Protein AF-A0A367P6H1-F1 (afdb_monomer_lite)

Structure (mmCIF, N/CA/C/O backbone):
data_AF-A0A367P6H1-F1
#
_entry.id   AF-A0A367P6H1-F1
#
loop_
_atom_site.group_PDB
_atom_site.id
_atom_site.type_symbol
_atom_site.label_atom_id
_atom_site.label_alt_id
_atom_site.label_comp_id
_atom_site.label_asym_id
_atom_site.label_entity_id
_atom_site.label_seq_id
_atom_site.pdbx_PDB_ins_code
_atom_site.Cartn_x
_atom_site.Cartn_y
_atom_site.Cartn_z
_atom_site.occupancy
_atom_site.B_iso_or_equiv
_atom_site.auth_seq_id
_atom_site.auth_comp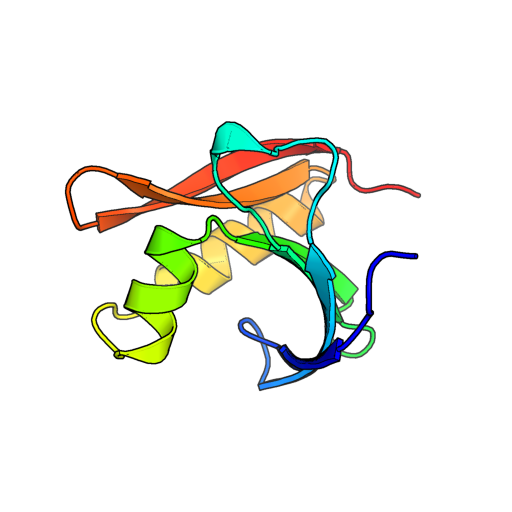_id
_atom_site.auth_asym_id
_atom_site.auth_atom_id
_atom_site.pdbx_PDB_model_num
ATOM 1 N N . MET A 1 1 ? 16.831 -3.186 16.386 1.00 47.66 1 MET A N 1
ATOM 2 C CA . MET A 1 1 ? 16.166 -3.947 15.301 1.00 47.66 1 MET A CA 1
ATOM 3 C C . MET A 1 1 ? 14.841 -3.264 14.990 1.00 47.66 1 MET A C 1
ATOM 5 O O . MET A 1 1 ? 14.216 -2.807 15.935 1.00 47.66 1 MET A O 1
ATOM 9 N N . SER A 1 2 ? 14.436 -3.099 13.725 1.00 59.19 2 SER A N 1
ATOM 10 C CA . SER A 1 2 ? 13.063 -2.646 13.439 1.00 59.19 2 SER A CA 1
ATOM 11 C C . SER A 1 2 ? 12.124 -3.800 13.755 1.00 59.19 2 SER A C 1
ATOM 13 O O . SER A 1 2 ? 12.237 -4.859 13.138 1.00 59.19 2 SER A O 1
ATOM 15 N N . THR A 1 3 ? 11.242 -3.622 14.730 1.00 83.12 3 THR A N 1
ATOM 16 C CA . THR A 1 3 ? 10.173 -4.575 15.025 1.00 83.12 3 THR A CA 1
ATOM 17 C C . THR A 1 3 ? 9.321 -4.726 13.769 1.00 83.12 3 THR A C 1
ATOM 19 O O . THR A 1 3 ? 8.793 -3.748 13.241 1.00 83.12 3 THR A O 1
ATOM 22 N N . THR A 1 4 ? 9.279 -5.944 13.231 1.00 92.44 4 THR A N 1
ATOM 23 C CA . THR A 1 4 ? 8.397 -6.285 12.114 1.00 92.44 4 THR A CA 1
ATOM 24 C C . THR A 1 4 ? 7.097 -6.807 12.698 1.00 92.44 4 THR A C 1
ATOM 26 O O . THR A 1 4 ? 7.108 -7.746 13.488 1.00 92.44 4 THR A O 1
ATOM 29 N N . GLU A 1 5 ? 5.990 -6.198 12.308 1.00 95.12 5 GLU A N 1
ATOM 30 C CA . GLU A 1 5 ? 4.644 -6.501 12.779 1.00 95.12 5 GLU A CA 1
ATOM 31 C C . GLU A 1 5 ? 3.891 -7.307 11.719 1.00 95.12 5 GLU A C 1
ATOM 33 O O . GLU A 1 5 ? 4.076 -7.095 10.516 1.00 95.12 5 GLU A O 1
ATOM 38 N N . ALA A 1 6 ? 3.022 -8.216 12.157 1.00 96.50 6 ALA A N 1
ATOM 39 C CA . ALA A 1 6 ? 2.072 -8.898 11.288 1.00 96.50 6 ALA A CA 1
ATOM 40 C C . ALA A 1 6 ? 0.736 -8.146 11.334 1.00 96.50 6 ALA A C 1
ATOM 42 O O . ALA A 1 6 ? 0.137 -8.015 12.398 1.00 96.50 6 ALA A O 1
ATOM 43 N N . VAL A 1 7 ? 0.287 -7.625 10.193 1.00 96.06 7 VAL A N 1
ATOM 44 C CA . VAL A 1 7 ? -0.904 -6.766 10.088 1.00 96.06 7 VAL A CA 1
ATOM 45 C C . VAL A 1 7 ? -1.703 -7.085 8.822 1.00 96.06 7 VAL A C 1
ATOM 47 O O . VAL A 1 7 ? -1.138 -7.638 7.875 1.00 96.06 7 VAL A O 1
ATOM 50 N N . PRO A 1 8 ? -2.994 -6.726 8.740 1.00 96.25 8 PRO A N 1
ATOM 51 C CA . PRO A 1 8 ? -3.751 -6.834 7.497 1.00 96.25 8 PRO A CA 1
ATOM 52 C C . PRO A 1 8 ? -3.143 -5.977 6.376 1.00 96.25 8 PRO A C 1
ATOM 54 O O . PRO A 1 8 ? -2.784 -4.815 6.569 1.00 96.25 8 PRO A O 1
ATOM 57 N N . CYS A 1 9 ? -3.034 -6.536 5.173 1.00 95.62 9 CYS A N 1
ATOM 58 C CA . CYS A 1 9 ? -2.595 -5.797 3.996 1.00 95.62 9 CYS A CA 1
ATOM 59 C C . CYS A 1 9 ? -3.647 -4.760 3.594 1.00 95.62 9 CYS A C 1
ATOM 61 O O . CYS A 1 9 ? -4.791 -5.120 3.321 1.00 95.62 9 CYS A O 1
ATOM 63 N N . LEU A 1 10 ? -3.248 -3.501 3.411 1.00 94.12 10 LEU A N 1
ATOM 64 C CA . LEU A 1 10 ? -4.173 -2.459 2.947 1.00 94.12 10 LEU A CA 1
ATOM 65 C C . LEU A 1 10 ? -4.744 -2.736 1.542 1.00 94.12 10 LEU A C 1
ATOM 67 O O . LEU A 1 10 ? -5.833 -2.270 1.218 1.00 94.12 10 LEU A O 1
ATOM 71 N N . LEU A 1 11 ? -4.056 -3.526 0.709 1.00 94.94 11 LEU A N 1
ATOM 72 C CA . LEU A 1 11 ? -4.496 -3.818 -0.660 1.00 94.94 11 LEU A CA 1
ATOM 73 C C . LEU A 1 11 ? -5.451 -5.008 -0.760 1.00 94.94 11 LEU A C 1
ATOM 75 O O . LEU A 1 11 ? -6.318 -4.999 -1.629 1.00 94.94 11 LEU A O 1
ATOM 79 N N . CYS A 1 12 ? -5.269 -6.049 0.052 1.00 95.25 12 CYS A N 1
ATOM 80 C CA . CYS A 1 12 ? -6.012 -7.308 -0.098 1.00 95.25 12 CYS A CA 1
ATOM 81 C C . CYS A 1 12 ? -6.480 -7.937 1.217 1.00 95.25 12 CYS A C 1
ATOM 83 O O . CYS A 1 12 ? -7.021 -9.035 1.184 1.00 95.25 12 CYS A O 1
ATOM 85 N N . THR A 1 13 ? -6.273 -7.284 2.363 1.00 95.00 13 THR A N 1
ATOM 86 C CA . THR A 1 13 ? -6.654 -7.722 3.724 1.00 95.00 13 THR A CA 1
ATOM 87 C C . THR A 1 13 ? -5.966 -8.985 4.254 1.00 95.00 13 THR A C 1
ATOM 89 O O . THR A 1 13 ? -5.968 -9.205 5.460 1.00 95.00 13 THR A O 1
ATOM 92 N N . ALA A 1 14 ? -5.284 -9.762 3.406 1.00 96.88 14 ALA A N 1
ATOM 93 C CA . ALA A 1 14 ? -4.450 -10.885 3.832 1.00 96.88 14 ALA A CA 1
ATOM 94 C C . ALA A 1 14 ? -3.299 -10.438 4.750 1.00 96.88 14 ALA A C 1
ATOM 96 O O . ALA A 1 14 ? -2.888 -9.276 4.731 1.00 96.88 14 ALA A O 1
ATOM 97 N N . LEU A 1 15 ? -2.733 -11.373 5.515 1.00 97.38 15 LEU A N 1
ATOM 98 C CA . LEU A 1 15 ? -1.637 -11.078 6.435 1.00 97.38 15 LEU A CA 1
ATOM 99 C C . LEU A 1 15 ? -0.400 -10.552 5.681 1.00 97.38 15 LEU A C 1
ATOM 101 O O . LEU A 1 15 ? 0.092 -11.161 4.727 1.00 97.38 15 LEU A O 1
ATOM 105 N N . ALA A 1 16 ? 0.106 -9.404 6.115 1.00 97.25 16 ALA A N 1
ATOM 106 C CA . ALA A 1 16 ? 1.292 -8.743 5.596 1.00 97.25 16 ALA A CA 1
ATOM 107 C C . ALA A 1 16 ? 2.282 -8.455 6.725 1.00 97.25 16 ALA A C 1
ATOM 109 O O . ALA A 1 16 ? 1.928 -8.401 7.901 1.00 97.25 16 ALA A O 1
ATOM 110 N N . ARG A 1 17 ? 3.540 -8.243 6.345 1.00 97.25 17 ARG A N 1
ATOM 111 C CA . ARG A 1 17 ? 4.572 -7.739 7.249 1.00 97.25 17 ARG A CA 1
ATOM 112 C C . ARG A 1 17 ? 4.658 -6.227 7.123 1.00 97.25 17 ARG A C 1
ATOM 114 O O . ARG A 1 17 ? 4.670 -5.720 6.000 1.00 97.25 17 ARG A O 1
ATOM 121 N N . ARG A 1 18 ? 4.764 -5.536 8.253 1.00 96.56 18 ARG A N 1
ATOM 122 C CA . ARG A 1 18 ? 4.932 -4.086 8.335 1.00 96.56 18 ARG A CA 1
ATOM 123 C C . ARG A 1 18 ? 6.118 -3.727 9.218 1.00 96.56 18 ARG A C 1
ATOM 125 O O . ARG A 1 18 ? 6.316 -4.353 10.250 1.00 96.56 18 ARG A O 1
ATOM 132 N N . TRP A 1 19 ? 6.905 -2.731 8.835 1.00 95.31 19 TRP A N 1
ATOM 133 C CA . TRP A 1 19 ? 7.985 -2.207 9.676 1.00 95.31 19 TRP A CA 1
ATOM 134 C C . TRP A 1 19 ? 8.229 -0.727 9.394 1.00 95.31 19 TRP A C 1
ATOM 136 O O . TRP A 1 19 ? 7.871 -0.228 8.329 1.00 95.31 19 TRP A O 1
ATOM 146 N N . LEU A 1 20 ? 8.846 -0.025 10.346 1.00 94.88 20 LEU A N 1
ATOM 147 C CA . LEU A 1 20 ? 9.248 1.371 10.170 1.00 94.88 20 LEU A CA 1
ATOM 148 C C . LEU A 1 20 ? 10.301 1.496 9.059 1.00 94.88 20 LEU A C 1
ATOM 150 O O . LEU A 1 20 ? 11.331 0.811 9.098 1.00 94.88 20 LEU A O 1
ATOM 154 N N . ASP A 1 21 ? 10.054 2.394 8.112 1.00 92.81 21 ASP A N 1
ATOM 155 C CA . ASP A 1 21 ? 11.014 2.783 7.091 1.00 92.81 21 ASP A CA 1
ATOM 156 C C . ASP A 1 21 ? 12.068 3.718 7.690 1.00 92.81 21 ASP A C 1
ATOM 158 O O . ASP A 1 21 ? 11.811 4.877 8.006 1.00 92.81 21 ASP A O 1
ATOM 162 N N . ARG A 1 22 ? 13.287 3.206 7.857 1.00 89.00 22 ARG A N 1
ATOM 163 C CA . ARG A 1 22 ? 14.405 3.990 8.398 1.00 89.00 22 ARG A CA 1
ATOM 164 C C . ARG A 1 22 ? 15.013 4.944 7.380 1.00 89.00 22 ARG A C 1
ATOM 166 O O . ARG A 1 22 ? 15.772 5.821 7.776 1.00 89.00 22 ARG A O 1
ATOM 173 N N . GLN A 1 23 ? 14.725 4.748 6.095 1.00 86.06 23 GLN A N 1
ATOM 174 C CA . GLN A 1 23 ? 15.203 5.631 5.035 1.00 86.06 23 GLN A CA 1
ATOM 175 C C . GLN A 1 23 ? 14.338 6.892 4.925 1.00 86.06 23 GLN A C 1
ATOM 177 O O . GLN A 1 23 ? 14.722 7.832 4.237 1.00 86.06 23 GLN A O 1
ATOM 182 N N . ASP A 1 24 ? 13.213 6.930 5.644 1.00 85.00 24 ASP A N 1
ATOM 183 C CA . ASP A 1 24 ? 12.253 8.023 5.619 1.00 85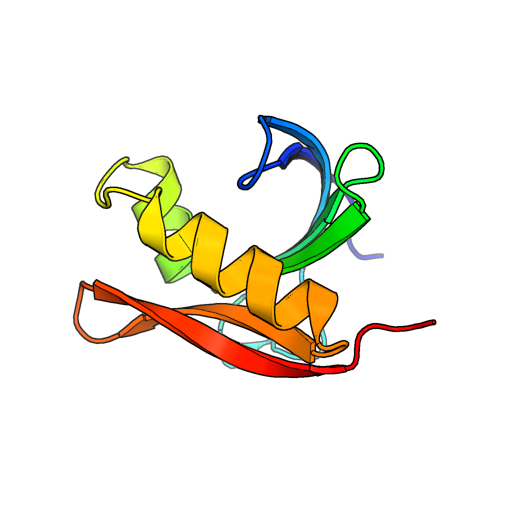.00 24 ASP A CA 1
ATOM 184 C C . ASP A 1 24 ? 11.805 8.456 7.033 1.00 85.00 24 ASP A C 1
ATOM 186 O O . ASP A 1 24 ? 10.629 8.354 7.400 1.00 85.00 24 ASP A O 1
ATOM 190 N N . PRO A 1 25 ? 12.744 8.936 7.870 1.00 80.88 25 PRO A N 1
ATOM 191 C CA . PRO A 1 25 ? 12.453 9.275 9.260 1.00 80.88 25 PRO A CA 1
ATOM 192 C C . PRO A 1 25 ? 11.521 10.485 9.403 1.00 80.88 25 PRO A C 1
ATOM 194 O O . PRO A 1 25 ? 10.834 10.596 10.414 1.00 80.88 25 PRO A O 1
ATOM 197 N N . LEU A 1 26 ? 11.479 11.376 8.406 1.00 85.94 26 LEU A N 1
ATOM 198 C CA . LEU A 1 26 ? 10.688 12.609 8.452 1.00 85.94 26 LEU A CA 1
ATOM 199 C C . LEU A 1 26 ? 9.180 12.345 8.384 1.00 85.94 26 LEU A C 1
ATOM 201 O O . LEU A 1 26 ? 8.418 13.024 9.063 1.00 85.94 26 LEU A O 1
ATOM 205 N N . HIS A 1 27 ? 8.754 11.346 7.608 1.00 86.50 27 HIS A N 1
ATOM 206 C CA . HIS A 1 27 ? 7.331 11.043 7.414 1.00 86.50 27 HIS A CA 1
ATOM 207 C C . HIS A 1 27 ? 6.840 9.905 8.322 1.00 86.50 27 HIS A C 1
ATOM 209 O O . HIS A 1 27 ? 5.665 9.533 8.283 1.00 86.50 27 HIS A O 1
ATOM 215 N N . GLY A 1 28 ? 7.730 9.314 9.134 1.00 90.19 28 GLY A N 1
ATOM 216 C CA . GLY A 1 28 ? 7.393 8.178 9.998 1.00 90.19 28 GLY A CA 1
ATOM 217 C C . GLY A 1 28 ? 6.824 6.992 9.212 1.00 90.19 28 GLY A C 1
ATOM 218 O O . GLY A 1 28 ? 5.940 6.280 9.706 1.00 90.19 28 GLY A O 1
ATOM 219 N N . SER A 1 29 ? 7.284 6.825 7.970 1.00 93.69 29 SER A N 1
ATOM 220 C CA . SER A 1 29 ? 6.702 5.887 7.021 1.00 93.69 29 SER A CA 1
ATOM 221 C C . SER A 1 29 ? 6.855 4.449 7.478 1.00 93.69 29 SER A C 1
ATOM 223 O O . SER A 1 29 ? 7.834 4.063 8.115 1.00 93.69 29 SER A O 1
ATOM 225 N N . ARG A 1 30 ? 5.882 3.615 7.122 1.00 95.50 30 ARG A N 1
ATOM 226 C CA . ARG A 1 30 ? 5.929 2.171 7.348 1.00 95.50 30 ARG A CA 1
ATOM 227 C C . ARG A 1 30 ? 5.889 1.440 6.018 1.00 95.50 30 ARG A C 1
ATOM 229 O O . ARG A 1 30 ? 5.001 1.679 5.203 1.00 95.50 30 ARG A O 1
ATOM 236 N N . ILE A 1 31 ? 6.828 0.521 5.816 1.00 96.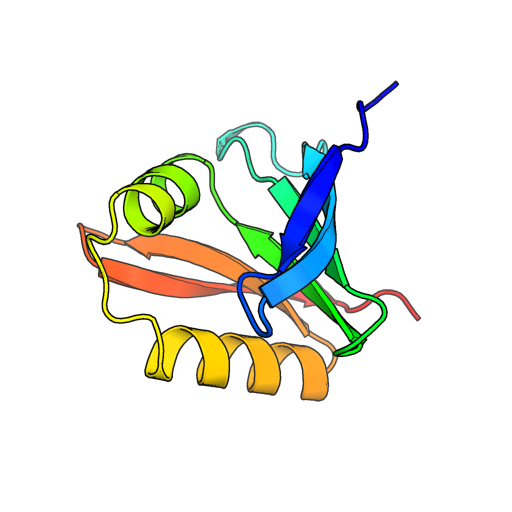31 31 ILE A N 1
ATOM 237 C CA . ILE A 1 31 ? 6.821 -0.377 4.664 1.00 96.31 31 ILE A CA 1
ATOM 238 C C . ILE A 1 31 ? 5.880 -1.534 4.948 1.00 96.31 31 ILE A C 1
ATOM 240 O O . ILE A 1 31 ? 6.010 -2.205 5.968 1.00 96.31 31 ILE A O 1
ATOM 244 N N . TYR A 1 32 ? 4.984 -1.798 4.006 1.00 96.94 32 TYR A N 1
ATOM 245 C CA . TYR A 1 32 ? 4.190 -3.011 3.913 1.00 96.94 32 TYR A CA 1
ATOM 246 C C . TYR A 1 32 ? 4.817 -3.960 2.894 1.00 96.94 32 TYR A C 1
ATOM 248 O O . TYR A 1 32 ? 5.233 -3.546 1.811 1.00 96.94 32 TYR A O 1
ATOM 256 N N . ARG A 1 33 ? 4.830 -5.257 3.214 1.00 96.88 33 ARG A N 1
ATOM 257 C CA . ARG A 1 33 ? 5.138 -6.341 2.275 1.00 96.88 33 ARG A CA 1
ATOM 258 C C . ARG A 1 33 ? 4.161 -7.493 2.466 1.00 96.88 33 ARG A C 1
ATOM 260 O O . ARG A 1 33 ? 4.171 -8.160 3.501 1.00 96.88 33 ARG A O 1
ATOM 267 N N . CYS A 1 34 ? 3.345 -7.751 1.453 1.00 96.94 34 CYS A N 1
ATOM 268 C CA . CYS A 1 34 ? 2.359 -8.823 1.437 1.00 96.94 34 CYS A CA 1
ATOM 269 C C . CYS A 1 34 ? 2.776 -9.919 0.455 1.00 96.94 34 CYS A C 1
ATOM 271 O O . CYS A 1 34 ? 2.989 -9.650 -0.724 1.00 96.94 34 CYS A O 1
ATOM 273 N N . ALA A 1 35 ? 2.867 -11.160 0.934 1.00 94.75 35 ALA A N 1
ATOM 274 C CA . ALA A 1 35 ? 3.172 -12.306 0.079 1.00 94.75 35 ALA A CA 1
ATOM 275 C C . ALA A 1 35 ? 1.969 -12.732 -0.782 1.00 94.75 35 ALA A C 1
ATOM 277 O O . ALA A 1 35 ? 2.162 -13.210 -1.890 1.00 94.75 35 ALA A O 1
ATOM 278 N N . ALA A 1 36 ? 0.737 -12.517 -0.302 1.00 96.00 36 ALA A N 1
ATOM 279 C CA . ALA A 1 36 ? -0.474 -12.971 -0.986 1.00 96.00 36 ALA A CA 1
ATOM 280 C C . ALA A 1 36 ? -0.773 -12.187 -2.274 1.00 96.00 36 ALA A C 1
ATOM 282 O O . ALA A 1 36 ? -1.153 -12.777 -3.277 1.00 96.00 36 ALA A O 1
ATOM 283 N N . CYS A 1 37 ? -0.599 -10.861 -2.262 1.00 94.69 37 CYS A N 1
ATOM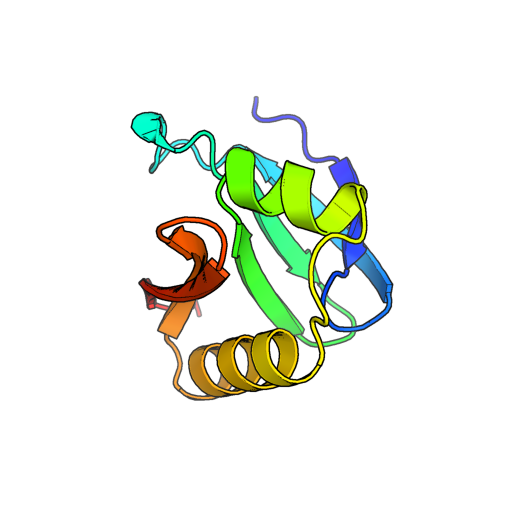 284 C CA . CYS A 1 37 ? -0.803 -10.018 -3.448 1.00 94.69 37 CYS A CA 1
ATOM 285 C C . CYS A 1 37 ? 0.503 -9.534 -4.093 1.00 94.69 37 CYS A C 1
ATOM 287 O O . CYS A 1 37 ? 0.457 -8.725 -5.014 1.00 94.69 37 CYS A O 1
ATOM 289 N N . GLY A 1 38 ? 1.662 -9.948 -3.567 1.00 91.94 38 GLY A N 1
ATOM 290 C CA . GLY A 1 38 ? 2.978 -9.457 -3.992 1.00 91.94 38 GLY A CA 1
ATOM 291 C C . GLY A 1 38 ? 3.251 -7.983 -3.659 1.00 91.94 38 GLY A C 1
ATOM 292 O O . GLY A 1 38 ? 4.272 -7.436 -4.070 1.00 91.94 38 GLY A O 1
ATOM 293 N N . GLY A 1 39 ? 2.356 -7.311 -2.929 1.00 94.00 39 GLY A N 1
ATOM 294 C CA . GLY A 1 39 ? 2.435 -5.870 -2.730 1.00 94.00 39 GLY A CA 1
ATOM 295 C C . GLY A 1 39 ? 3.577 -5.450 -1.806 1.00 94.00 39 GLY A C 1
ATOM 296 O O . GLY A 1 39 ? 3.624 -5.885 -0.653 1.00 94.00 39 GLY A O 1
ATOM 297 N N . ARG A 1 40 ? 4.447 -4.548 -2.279 1.00 96.81 40 ARG A N 1
ATOM 298 C CA . ARG A 1 40 ? 5.427 -3.816 -1.460 1.00 96.81 40 ARG A CA 1
ATOM 299 C C . ARG A 1 40 ? 5.285 -2.311 -1.682 1.00 96.81 40 ARG A C 1
ATOM 301 O O . ARG A 1 40 ? 5.449 -1.837 -2.803 1.00 96.81 40 ARG A O 1
ATOM 308 N N . PHE A 1 41 ? 4.985 -1.577 -0.616 1.00 97.19 41 PHE A N 1
ATOM 309 C CA . PHE A 1 41 ? 4.689 -0.141 -0.652 1.00 97.19 41 PHE A CA 1
ATOM 310 C C . PHE A 1 41 ? 4.937 0.504 0.716 1.00 97.19 41 PHE A C 1
ATOM 312 O O . PHE A 1 41 ? 4.936 -0.186 1.734 1.00 97.19 41 PHE A O 1
ATOM 319 N N . ALA A 1 42 ? 5.153 1.814 0.739 1.00 97.06 42 ALA A N 1
ATOM 320 C CA . ALA A 1 42 ? 5.266 2.618 1.949 1.00 97.06 42 ALA A CA 1
ATOM 321 C C . ALA A 1 42 ? 3.943 3.339 2.253 1.00 97.06 42 ALA A C 1
ATOM 323 O O . ALA A 1 42 ? 3.140 3.597 1.356 1.00 97.06 42 ALA A O 1
ATOM 324 N N . VAL A 1 43 ? 3.722 3.686 3.516 1.00 96.69 43 VAL A N 1
ATOM 325 C CA . VAL A 1 43 ? 2.605 4.534 3.957 1.00 96.69 43 VAL A CA 1
ATOM 326 C C . VAL A 1 43 ? 3.144 5.511 4.992 1.00 96.69 43 VAL A C 1
ATOM 328 O O . VAL A 1 43 ? 3.694 5.058 5.999 1.00 96.69 43 VAL A O 1
ATOM 331 N N . ALA A 1 44 ? 3.002 6.813 4.744 1.00 96.44 44 ALA A N 1
ATOM 332 C CA . ALA A 1 44 ? 3.358 7.853 5.707 1.00 96.44 44 ALA A CA 1
ATOM 333 C C . ALA A 1 44 ? 2.514 7.731 6.989 1.00 96.44 44 ALA A C 1
ATOM 335 O O . ALA A 1 44 ? 1.413 7.172 6.980 1.00 96.44 44 ALA A O 1
ATOM 336 N N . GLY A 1 45 ? 3.046 8.193 8.123 1.00 94.19 45 GLY A N 1
ATOM 337 C CA . GLY A 1 45 ? 2.411 7.990 9.428 1.00 94.19 45 GLY A CA 1
ATOM 338 C C . GLY A 1 45 ? 1.031 8.645 9.558 1.00 94.19 45 GLY A C 1
ATOM 339 O O . GLY A 1 45 ? 0.111 8.037 10.104 1.00 94.19 45 GLY A O 1
ATOM 340 N N . ASP A 1 46 ? 0.878 9.851 9.021 1.00 93.81 46 ASP A N 1
ATOM 341 C CA . ASP A 1 46 ? -0.377 10.605 8.964 1.00 93.81 46 ASP A CA 1
ATOM 342 C C . ASP A 1 46 ? -1.420 9.936 8.055 1.00 93.81 46 ASP A C 1
ATOM 344 O O . ASP A 1 46 ? -2.571 9.748 8.459 1.00 93.81 46 ASP A O 1
ATOM 348 N N . ALA A 1 47 ? -0.993 9.485 6.876 1.00 94.88 47 ALA A N 1
ATOM 349 C CA . ALA A 1 47 ? -1.813 8.753 5.925 1.00 94.88 47 ALA A CA 1
ATOM 350 C C . ALA A 1 47 ? -2.302 7.426 6.509 1.00 94.88 47 ALA A C 1
ATOM 352 O O . ALA A 1 47 ? -3.464 7.058 6.344 1.00 94.88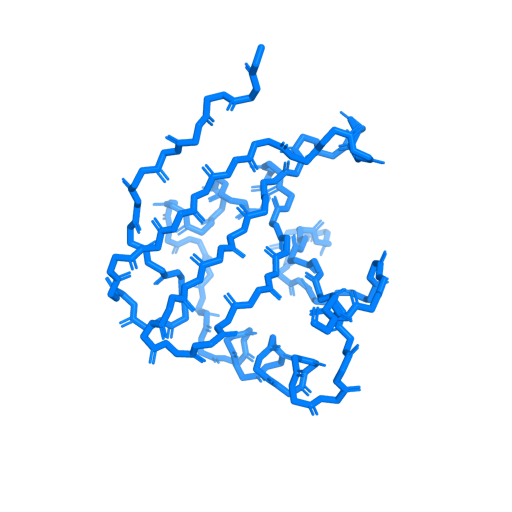 47 ALA A O 1
ATOM 353 N N . LEU A 1 48 ? -1.441 6.716 7.243 1.00 93.69 48 LEU A N 1
ATOM 354 C CA . LEU A 1 48 ? -1.836 5.497 7.940 1.00 93.69 48 LEU A CA 1
ATOM 355 C C . LEU A 1 48 ? -2.936 5.780 8.968 1.00 93.69 48 LEU A C 1
ATOM 357 O O . LEU A 1 48 ? -3.942 5.076 8.979 1.00 93.69 48 LEU A O 1
ATOM 361 N N . GLY A 1 49 ? -2.781 6.834 9.774 1.00 92.44 49 GLY A N 1
ATOM 362 C CA . GLY A 1 49 ? -3.808 7.247 10.730 1.00 92.44 49 GLY A CA 1
ATOM 363 C C . GLY A 1 49 ? -5.133 7.620 10.055 1.00 92.44 49 GLY A C 1
ATOM 364 O O . GLY A 1 49 ? -6.199 7.289 10.569 1.00 92.44 49 GLY A O 1
ATOM 365 N N . ALA A 1 50 ? -5.096 8.263 8.884 1.00 92.25 50 ALA A N 1
ATOM 366 C CA . ALA A 1 50 ? -6.295 8.566 8.098 1.00 92.25 50 ALA A CA 1
ATOM 367 C C . ALA A 1 50 ? -7.008 7.306 7.584 1.00 92.25 50 ALA A C 1
ATOM 369 O O . ALA A 1 50 ? -8.235 7.208 7.678 1.00 92.25 50 ALA A O 1
ATOM 370 N N . ILE A 1 51 ? -6.242 6.328 7.094 1.00 91.56 51 ILE A N 1
ATOM 371 C CA . ILE A 1 51 ? -6.763 5.044 6.612 1.00 91.56 51 ILE A CA 1
ATOM 372 C C . ILE A 1 51 ? -7.390 4.245 7.757 1.00 91.56 51 ILE A C 1
ATOM 374 O O . ILE A 1 51 ? -8.496 3.734 7.605 1.00 91.56 51 ILE A O 1
ATOM 378 N N . GLU A 1 52 ? -6.717 4.152 8.907 1.00 90.44 52 GLU A N 1
ATOM 379 C CA . GLU A 1 52 ? -7.206 3.405 10.076 1.00 90.44 52 GLU A CA 1
ATOM 380 C C . GLU A 1 52 ? -8.493 4.013 10.661 1.00 90.44 52 GLU A C 1
ATOM 382 O O . GLU A 1 52 ? -9.347 3.286 11.161 1.00 90.44 52 GLU A O 1
ATOM 387 N N . GLN A 1 53 ? -8.675 5.329 10.537 1.00 91.25 53 GLN A N 1
ATOM 388 C CA . GLN A 1 53 ? -9.905 6.031 10.926 1.00 91.25 53 GLN A CA 1
ATOM 389 C C . GLN A 1 53 ? -11.028 5.932 9.879 1.00 91.25 53 GLN A C 1
ATOM 391 O O . GLN A 1 53 ? -12.119 6.447 10.115 1.00 91.25 53 GLN A O 1
ATOM 396 N N . GLY A 1 54 ? -10.778 5.321 8.716 1.00 89.25 54 GLY A N 1
ATOM 397 C CA . GLY A 1 54 ? -11.764 5.212 7.639 1.00 89.25 54 GLY A CA 1
ATOM 398 C C . GLY A 1 54 ? -12.102 6.547 6.968 1.00 89.25 54 GLY A C 1
ATOM 399 O O . GLY A 1 54 ? -13.196 6.695 6.432 1.00 89.25 54 GLY A O 1
ATOM 400 N N . ARG A 1 55 ? -11.187 7.530 6.989 1.00 87.94 55 ARG A N 1
ATOM 401 C CA . ARG A 1 55 ? -11.429 8.872 6.422 1.00 87.94 55 ARG A CA 1
ATOM 402 C C . ARG A 1 55 ? -11.474 8.907 4.893 1.00 87.94 55 ARG A C 1
ATOM 404 O O . ARG A 1 55 ? -11.918 9.904 4.331 1.00 87.94 55 ARG A O 1
ATOM 411 N N . TRP A 1 56 ? -11.010 7.854 4.223 1.00 86.69 56 TRP A N 1
ATOM 412 C CA . TRP A 1 56 ? -10.879 7.808 2.769 1.00 86.69 56 TRP A CA 1
ATOM 413 C C . TRP A 1 56 ? -11.572 6.587 2.174 1.00 86.69 56 TRP A C 1
ATOM 415 O O . TRP A 1 56 ? -11.428 5.474 2.685 1.00 86.69 56 TRP A O 1
ATOM 425 N N . ASP A 1 57 ? -12.236 6.783 1.032 1.00 81.50 57 ASP A N 1
ATOM 426 C CA . ASP A 1 57 ? -12.506 5.680 0.116 1.00 81.50 57 ASP A CA 1
ATOM 427 C C . ASP A 1 57 ? -11.199 5.311 -0.595 1.00 81.50 57 ASP A C 1
ATOM 429 O O . ASP A 1 57 ? -10.588 6.100 -1.314 1.00 81.50 57 ASP A O 1
ATOM 433 N N . VAL A 1 58 ? -10.731 4.098 -0.328 1.00 83.19 58 VAL A N 1
ATOM 434 C CA . VAL A 1 58 ? -9.408 3.623 -0.728 1.00 83.19 58 VAL A CA 1
ATOM 435 C C . VAL A 1 58 ? -9.439 2.773 -2.000 1.00 83.19 58 VAL A C 1
ATOM 437 O O . VAL A 1 58 ? -8.418 2.178 -2.342 1.00 83.19 58 VAL A O 1
ATOM 440 N N . ALA A 1 59 ? -10.567 2.658 -2.708 1.00 87.94 59 ALA A N 1
ATOM 441 C CA . ALA A 1 59 ? -10.651 1.827 -3.913 1.00 87.94 59 ALA A CA 1
ATOM 442 C C . ALA A 1 59 ? -9.693 2.298 -5.026 1.00 87.94 59 ALA A C 1
ATOM 444 O O . ALA A 1 59 ? -8.832 1.529 -5.470 1.00 87.94 59 ALA A O 1
ATOM 445 N N . GLU A 1 60 ? -9.784 3.570 -5.420 1.00 86.69 60 GLU A N 1
ATOM 446 C CA . GLU A 1 60 ? -8.904 4.174 -6.433 1.00 86.69 60 GLU A CA 1
ATOM 447 C C . GLU A 1 60 ? -7.448 4.214 -5.959 1.00 86.69 60 GLU A C 1
ATOM 449 O O . GLU A 1 60 ? -6.525 3.876 -6.705 1.00 86.69 60 GLU A O 1
ATOM 454 N N . LEU A 1 61 ? -7.243 4.506 -4.671 1.00 91.62 61 LEU A N 1
ATOM 455 C CA . LEU A 1 61 ? -5.925 4.508 -4.043 1.00 91.62 61 LEU A CA 1
ATOM 456 C C . LEU A 1 61 ? -5.233 3.142 -4.165 1.00 91.62 61 LEU A C 1
ATOM 458 O O . LEU A 1 61 ? -4.068 3.052 -4.556 1.00 91.62 61 LEU A O 1
ATOM 462 N N . LYS A 1 62 ? -5.958 2.050 -3.885 1.00 94.31 62 LYS A N 1
ATOM 463 C CA . LYS A 1 62 ? -5.444 0.680 -4.040 1.00 94.31 62 LYS A CA 1
ATOM 464 C C . LYS A 1 62 ? -5.082 0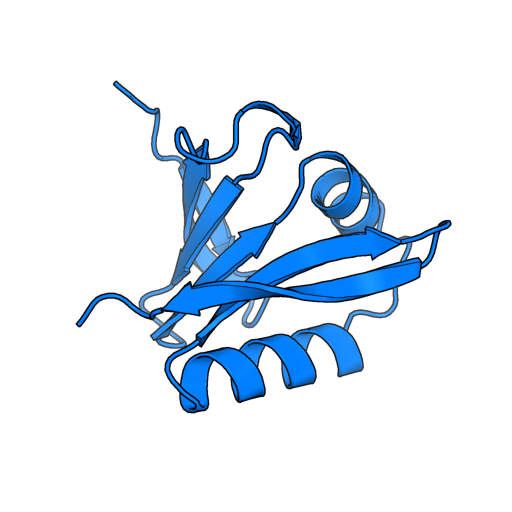.377 -5.490 1.00 94.31 62 LYS A C 1
ATOM 466 O O . LYS A 1 62 ? -4.083 -0.306 -5.723 1.00 94.31 62 LYS A O 1
ATOM 471 N N . ALA A 1 63 ? -5.873 0.850 -6.454 1.00 94.62 63 ALA A N 1
ATOM 472 C CA . ALA A 1 63 ? -5.587 0.660 -7.873 1.00 94.62 63 ALA A CA 1
ATOM 473 C C . ALA A 1 63 ? -4.286 1.373 -8.284 1.00 94.62 63 ALA A C 1
ATOM 475 O O . ALA A 1 63 ? -3.411 0.737 -8.875 1.00 94.62 63 ALA A O 1
ATOM 476 N N . ALA A 1 64 ? -4.101 2.633 -7.877 1.00 95.12 64 ALA A N 1
ATOM 477 C CA . ALA A 1 64 ? -2.888 3.410 -8.150 1.00 95.12 64 ALA A CA 1
ATOM 478 C C . ALA A 1 64 ? -1.622 2.782 -7.531 1.00 95.12 64 ALA A C 1
ATOM 480 O O . ALA A 1 64 ? -0.572 2.691 -8.178 1.00 95.12 64 ALA A O 1
ATOM 481 N N . VAL A 1 65 ? -1.722 2.269 -6.298 1.00 96.88 65 VAL A N 1
ATOM 482 C CA . VAL A 1 65 ? -0.621 1.534 -5.653 1.00 96.88 65 VAL A CA 1
ATOM 483 C C . VAL A 1 65 ? -0.270 0.271 -6.442 1.00 96.88 65 VAL A C 1
ATOM 485 O O . VAL A 1 65 ? 0.904 0.031 -6.727 1.00 96.88 65 VAL A O 1
ATOM 488 N N . ARG A 1 66 ? -1.269 -0.529 -6.841 1.00 96.56 66 ARG A N 1
ATOM 489 C CA . ARG A 1 66 ? -1.044 -1.752 -7.633 1.00 96.56 66 ARG A CA 1
ATOM 490 C C . ARG A 1 66 ? -0.403 -1.451 -8.984 1.00 96.56 66 ARG A C 1
ATOM 492 O O . ARG A 1 66 ? 0.534 -2.147 -9.365 1.00 96.56 66 ARG A O 1
ATOM 499 N N . GLN A 1 67 ? -0.858 -0.409 -9.676 1.00 96.56 67 GLN A N 1
ATOM 500 C CA . GLN A 1 67 ? -0.287 0.009 -10.957 1.00 96.56 67 GLN A CA 1
ATOM 501 C C . GLN A 1 67 ? 1.188 0.414 -10.817 1.00 96.56 67 GLN A C 1
ATOM 503 O O . GLN A 1 67 ? 2.027 0.002 -11.620 1.00 96.56 67 GLN A O 1
ATOM 508 N N . SER A 1 68 ? 1.522 1.165 -9.764 1.00 96.75 68 SER A N 1
ATOM 509 C CA . SER A 1 68 ? 2.905 1.560 -9.470 1.00 96.75 68 SER A CA 1
ATOM 510 C C . SER A 1 68 ? 3.798 0.339 -9.221 1.00 96.75 68 SER A C 1
ATOM 512 O O . SER A 1 68 ? 4.878 0.231 -9.802 1.00 96.75 68 SER A O 1
ATOM 514 N N . ILE A 1 69 ? 3.322 -0.618 -8.415 1.00 96.25 69 ILE A N 1
ATOM 515 C CA . ILE A 1 69 ? 4.040 -1.872 -8.130 1.00 96.25 69 ILE A CA 1
ATOM 516 C C . ILE A 1 69 ? 4.267 -2.677 -9.413 1.00 96.25 69 ILE A C 1
ATOM 518 O O . ILE A 1 69 ? 5.392 -3.106 -9.662 1.00 96.25 69 ILE A O 1
ATOM 522 N N . ALA A 1 70 ? 3.235 -2.838 -10.248 1.00 95.50 70 ALA A N 1
ATOM 523 C CA . ALA A 1 70 ? 3.337 -3.532 -11.534 1.00 95.50 70 ALA A CA 1
ATOM 524 C C . ALA A 1 70 ? 4.339 -2.860 -12.491 1.00 95.50 70 ALA A C 1
ATOM 526 O O . ALA A 1 70 ? 4.977 -3.533 -13.294 1.00 95.50 70 ALA A O 1
ATOM 527 N N . SER A 1 71 ? 4.531 -1.547 -12.354 1.00 95.56 71 SER A N 1
ATOM 528 C CA . SER A 1 71 ? 5.512 -0.760 -13.115 1.00 95.56 71 SER A CA 1
ATOM 529 C C . SER A 1 71 ? 6.926 -0.785 -12.502 1.00 95.56 71 SER A C 1
ATOM 531 O O . SER A 1 71 ? 7.807 -0.031 -12.920 1.00 95.56 71 SER A O 1
ATOM 533 N N . GLY A 1 72 ? 7.161 -1.608 -11.474 1.00 95.62 72 GLY A N 1
ATOM 534 C CA . GLY A 1 72 ? 8.455 -1.728 -10.795 1.00 95.62 72 GLY A CA 1
ATOM 535 C C . GLY A 1 72 ? 8.816 -0.532 -9.906 1.00 95.62 72 GLY A C 1
ATOM 536 O O . GLY A 1 72 ? 9.975 -0.371 -9.516 1.00 95.62 72 GLY A O 1
ATOM 537 N N . ILE A 1 73 ? 7.851 0.325 -9.577 1.00 96.88 73 ILE A N 1
ATOM 538 C CA . ILE A 1 73 ? 8.029 1.480 -8.690 1.00 96.88 73 ILE A CA 1
ATOM 539 C C . ILE A 1 73 ? 7.706 1.057 -7.259 1.00 96.88 73 ILE A C 1
ATOM 541 O O . ILE A 1 73 ? 6.782 0.277 -7.045 1.00 96.88 73 ILE A O 1
ATOM 545 N N . LEU A 1 74 ? 8.448 1.573 -6.276 1.00 96.44 74 LEU A N 1
ATOM 546 C CA . LEU A 1 74 ? 8.061 1.531 -4.866 1.00 96.44 74 LEU A CA 1
ATOM 547 C C . LEU A 1 74 ? 7.175 2.747 -4.562 1.00 96.44 74 LEU A C 1
ATOM 549 O O . LEU A 1 74 ? 7.709 3.857 -4.474 1.00 96.44 74 LEU A O 1
ATOM 553 N N . PRO A 1 75 ? 5.847 2.575 -4.431 1.00 97.25 75 PRO A N 1
ATOM 554 C CA . PRO A 1 75 ? 4.967 3.683 -4.099 1.00 97.25 75 PRO A CA 1
ATOM 555 C C . PRO A 1 75 ? 4.967 3.969 -2.595 1.00 97.25 75 PRO A C 1
ATOM 557 O O . PRO A 1 75 ? 5.087 3.043 -1.787 1.00 97.25 75 PRO A O 1
ATOM 560 N N . ARG A 1 76 ? 4.747 5.234 -2.232 1.00 96.75 76 ARG A N 1
ATOM 561 C CA . ARG A 1 76 ? 4.355 5.680 -0.892 1.00 96.75 76 ARG A CA 1
ATOM 562 C C . ARG A 1 76 ? 2.970 6.308 -0.950 1.00 96.75 76 ARG A C 1
ATOM 564 O O . ARG A 1 76 ? 2.705 7.113 -1.837 1.00 96.75 76 ARG A O 1
ATOM 571 N N . ILE A 1 77 ? 2.106 5.919 -0.019 1.00 96.44 77 ILE A N 1
ATOM 572 C CA . ILE A 1 77 ? 0.830 6.592 0.228 1.00 96.44 77 ILE A CA 1
ATOM 573 C C . ILE A 1 77 ? 1.071 7.745 1.202 1.00 96.44 77 ILE A C 1
ATOM 575 O O . ILE A 1 77 ? 1.688 7.526 2.248 1.00 96.44 77 ILE A O 1
ATOM 579 N N . GLU A 1 78 ? 0.554 8.928 0.886 1.00 95.44 78 GLU A N 1
ATOM 580 C CA . GLU A 1 78 ? 0.643 10.126 1.727 1.00 95.44 78 GLU A CA 1
ATOM 581 C C . GLU A 1 78 ? -0.706 10.828 1.873 1.00 95.44 78 GLU A C 1
ATOM 583 O O . GLU A 1 78 ? -1.622 10.616 1.077 1.00 95.44 78 GLU A O 1
ATOM 588 N N . ASP A 1 79 ? -0.810 11.681 2.892 1.00 92.81 79 ASP A N 1
ATOM 589 C CA . ASP A 1 79 ? -1.849 12.697 2.984 1.00 92.81 79 ASP A CA 1
ATOM 590 C C . ASP A 1 79 ? -1.323 13.978 2.319 1.00 92.81 79 ASP A C 1
ATOM 592 O O . ASP A 1 79 ? -0.346 14.588 2.750 1.00 92.81 79 ASP A O 1
ATOM 596 N N . THR A 1 80 ? -1.956 14.388 1.225 1.00 89.00 80 THR A N 1
ATOM 597 C CA . THR A 1 80 ? -1.694 15.666 0.569 1.00 89.00 80 THR A CA 1
ATOM 598 C C . THR A 1 80 ? -2.899 16.576 0.763 1.00 89.00 80 THR A C 1
ATOM 600 O O . THR A 1 80 ? -3.901 16.463 0.059 1.00 89.00 80 THR A O 1
ATOM 603 N N . LYS A 1 81 ? -2.786 17.522 1.705 1.00 87.19 81 LYS A N 1
ATOM 604 C CA . LYS A 1 81 ? -3.825 18.529 2.006 1.00 87.19 81 LYS A CA 1
ATOM 605 C C . LYS A 1 81 ? -5.194 17.909 2.353 1.00 87.19 81 LYS A C 1
ATOM 607 O O . LYS A 1 81 ? -6.229 18.411 1.925 1.00 87.19 81 LYS A O 1
ATOM 612 N N . GLY A 1 82 ? -5.202 16.821 3.119 1.00 86.00 82 GLY A N 1
ATOM 613 C CA . GLY A 1 82 ? -6.391 16.094 3.570 1.00 86.00 82 GLY A CA 1
ATOM 614 C C . GLY A 1 82 ? -6.871 14.997 2.616 1.00 86.00 82 GLY A C 1
ATOM 615 O O . GLY A 1 82 ? -7.876 14.343 2.900 1.00 86.00 82 GLY A O 1
ATOM 616 N N . SER A 1 83 ? -6.185 14.793 1.489 1.00 87.75 83 SER A N 1
ATOM 617 C CA . SER A 1 83 ? -6.554 13.813 0.462 1.00 87.75 83 SER A CA 1
ATOM 618 C C . SER A 1 83 ? -5.460 12.762 0.281 1.00 87.75 83 SER A C 1
ATOM 620 O O . SER A 1 83 ? -4.279 13.110 0.335 1.00 87.75 83 SER A O 1
ATOM 622 N N . PRO A 1 84 ? -5.811 11.492 0.027 1.00 92.94 84 PRO A N 1
ATOM 623 C CA . PRO A 1 84 ? -4.814 10.463 -0.207 1.00 92.94 84 PRO A CA 1
ATOM 624 C C . PRO A 1 84 ? -4.114 10.677 -1.549 1.00 92.94 84 PRO A C 1
ATOM 626 O O . PRO A 1 84 ? -4.761 10.942 -2.563 1.00 92.94 84 PRO A O 1
ATOM 629 N N . SER A 1 85 ? -2.800 10.485 -1.580 1.00 94.06 85 SER A N 1
ATOM 630 C CA . SER A 1 85 ? -2.013 10.480 -2.812 1.00 94.06 85 SER A CA 1
ATOM 631 C C . SER A 1 85 ? -1.037 9.303 -2.847 1.00 94.06 85 SER A C 1
ATOM 633 O O . SER A 1 85 ? -0.709 8.710 -1.817 1.00 94.06 85 SER A O 1
ATOM 635 N N . VAL A 1 86 ? -0.599 8.929 -4.053 1.00 96.06 86 VAL A N 1
ATOM 636 C CA . VAL A 1 86 ? 0.443 7.916 -4.272 1.00 96.06 86 VAL A CA 1
ATOM 637 C C . VAL A 1 86 ? 1.602 8.569 -4.997 1.00 96.06 86 VAL A C 1
ATOM 639 O O . VAL A 1 86 ? 1.436 9.061 -6.112 1.00 96.06 86 VAL A O 1
ATOM 642 N N . ILE A 1 87 ? 2.782 8.527 -4.391 1.00 95.44 87 ILE A N 1
ATOM 643 C CA . ILE A 1 87 ? 4.010 9.058 -4.980 1.00 95.44 87 ILE A CA 1
ATOM 644 C C . ILE A 1 87 ? 5.055 7.956 -5.154 1.00 95.44 87 ILE A C 1
ATOM 646 O O . ILE A 1 87 ? 5.054 6.947 -4.447 1.00 95.44 87 ILE A O 1
ATOM 650 N N . ALA A 1 88 ? 5.974 8.143 -6.097 1.00 96.19 88 ALA A N 1
ATOM 651 C CA . ALA A 1 88 ? 7.111 7.251 -6.281 1.00 96.19 88 ALA A CA 1
ATOM 652 C C . ALA A 1 88 ? 8.240 7.631 -5.313 1.00 96.19 88 ALA A C 1
ATOM 654 O O . ALA A 1 88 ? 8.731 8.755 -5.357 1.00 96.19 88 ALA A O 1
ATOM 655 N N . VAL A 1 89 ? 8.686 6.687 -4.480 1.00 94.12 89 VAL A N 1
ATOM 656 C CA . VAL A 1 89 ? 9.797 6.905 -3.526 1.00 94.12 89 VAL A CA 1
ATOM 657 C C . VAL A 1 89 ? 11.007 6.012 -3.793 1.00 94.12 89 VAL A C 1
ATOM 659 O O . VAL A 1 89 ? 12.013 6.079 -3.097 1.00 94.12 89 VAL A O 1
ATOM 662 N N . GLY A 1 90 ? 10.929 5.160 -4.814 1.00 93.44 90 GLY A N 1
ATOM 663 C CA . GLY A 1 90 ? 12.031 4.298 -5.214 1.00 93.44 90 GLY A CA 1
ATOM 664 C C . GLY A 1 90 ? 11.601 3.234 -6.213 1.00 93.44 90 GLY A C 1
ATOM 665 O O . GLY A 1 90 ? 10.591 3.366 -6.907 1.00 93.44 90 GLY A O 1
ATOM 666 N N . ARG A 1 91 ? 12.365 2.143 -6.265 1.00 94.38 91 ARG A N 1
ATOM 667 C CA . ARG A 1 91 ? 12.080 0.975 -7.105 1.00 94.38 91 ARG A CA 1
ATOM 668 C C . ARG A 1 91 ? 11.693 -0.236 -6.262 1.00 94.38 91 ARG A C 1
ATOM 670 O O . ARG A 1 91 ? 12.086 -0.368 -5.095 1.00 94.38 91 ARG A O 1
ATOM 677 N N . GLN A 1 92 ? 10.912 -1.129 -6.864 1.00 93.69 92 GLN A N 1
ATOM 678 C CA . GLN A 1 92 ? 10.742 -2.468 -6.316 1.00 93.69 92 GLN A CA 1
ATOM 679 C C . GLN A 1 92 ? 12.120 -3.127 -6.226 1.00 93.69 92 GLN A C 1
ATOM 681 O O . GLN A 1 92 ? 12.916 -3.038 -7.156 1.00 93.69 92 GLN A O 1
ATOM 686 N N . ALA A 1 93 ? 12.422 -3.708 -5.069 1.00 79.12 93 ALA A N 1
ATOM 687 C CA . ALA A 1 93 ? 13.611 -4.527 -4.925 1.00 79.12 93 ALA A CA 1
ATOM 688 C C . ALA A 1 93 ? 13.294 -5.877 -5.571 1.00 79.12 93 ALA A C 1
ATOM 690 O O . ALA A 1 93 ? 12.260 -6.463 -5.234 1.00 79.12 93 ALA A O 1
ATOM 691 N N . SER A 1 94 ? 14.141 -6.290 -6.512 1.00 56.09 94 SER A N 1
ATOM 692 C CA . SER A 1 94 ? 14.102 -7.605 -7.152 1.00 56.09 94 SER A CA 1
ATOM 693 C C . SER A 1 94 ? 14.180 -8.737 -6.130 1.00 56.09 94 SER A C 1
ATOM 695 O O . SER A 1 94 ? 14.877 -8.561 -5.102 1.00 56.09 94 SER A O 1
#

Secondary structure (DSSP, 8-state):
-PPPEEEE-TTT-SEEEEEE-TT-TTTT-EEEE-SSS--EEEE-HHHHHHHHTT-S--HHHHHHHHHHHHTTEEEEEEEETTEEEEEEEEE---

Sequence (94 aa):
MSTTEAVPCLLCTALARRWLDRQDPLHGSRIYRCAACGGRFAVAGDALGAIEQGRWDVAELKAAVRQSIASGILPRIEDTKGSPSVIAVGRQAS

pLDDT: mean 91.87, std 8.08, range [47.66, 97.38]

Organism: Cupriavidus necator (NCBI:txid106590)

Foldseek 3Di:
DWDWDWAQDPQHGPTWIKTFDPVCVPQSKIWIADPVLRATEIEGPVRVVCVVVVVDDCPVVSVVSSVCVVVQFHWYWYQDPNDIDIDGPGGHDD

Radius of gyration: 12.1 Å; chains: 1; bounding box: 29×32×28 Å